Protein AF-A0A0J5FQR1-F1 (afdb_monomer_lite)

Radius of gyration: 20.05 Å; chains: 1; bounding box: 53×54×32 Å

Sequence (130 aa):
MKSIYLFVLFCFFACSVSAEGNGDKITGSQLKPNISVPTGKNDAINCNESITGYIISVSTGYEGNKNRLAFTIKNKSGQSWFWAAHLNNTDAGKSLLSTAIFAASSGQKIYAECDNNHYITSLWVGPDAW

pLDDT: mean 75.87, std 19.01, range [41.78, 95.5]

Secondary structure (DSSP, 8-state):
--HHHHHHHHHHHTS--------S---S------------TT-EEP--S-EEEEEEEEEEEEETTEEEEEEEEEETTEEEEEEBSS-TTSHHHHHHHHHHHHHHHHT--EEEEE-TTS-EEEEEESTT--

Foldseek 3Di:
DPVVVVVVVVVVVVPPPPPPDPPDDPPPPPPDPPDPDPDDVPQADFQPFKDKFAFQDWDWDDDPNFIWIKTWGQDPVGIGIFTAPDHCPDPQNVVQSVVSVVRNVVVFMWIFGADPRRHTRDIDTHNPHD

Organism: NCBI:txid880157

Structure (mmCIF, N/CA/C/O backbone):
data_AF-A0A0J5FQR1-F1
#
_entry.id   AF-A0A0J5FQR1-F1
#
loop_
_atom_site.group_PDB
_atom_site.id
_atom_site.type_symbol
_atom_site.label_atom_id
_atom_site.label_alt_id
_atom_site.label_comp_id
_atom_site.label_asym_id
_atom_site.label_entity_id
_atom_site.label_seq_id
_atom_site.pdbx_PDB_ins_code
_atom_site.Cartn_x
_atom_site.Cartn_y
_atom_site.Cartn_z
_atom_site.occupancy
_atom_site.B_iso_or_equiv
_atom_site.auth_seq_id
_atom_site.auth_comp_id
_atom_site.auth_asym_id
_atom_site.auth_atom_id
_atom_site.pdbx_PDB_model_num
ATOM 1 N N . MET A 1 1 ? -39.290 -34.889 -15.159 1.00 54.12 1 MET A N 1
ATOM 2 C CA . MET A 1 1 ? -39.612 -33.456 -15.369 1.00 54.12 1 MET A CA 1
ATOM 3 C C . MET A 1 1 ? -39.790 -32.6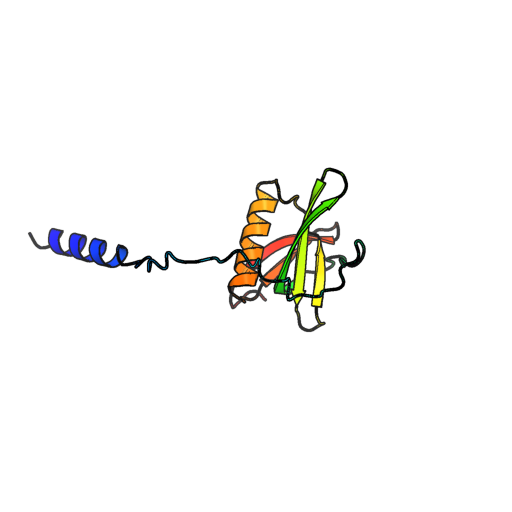83 -14.047 1.00 54.12 1 MET A C 1
ATOM 5 O O . MET A 1 1 ? -40.719 -31.905 -13.913 1.00 54.12 1 MET A O 1
ATOM 9 N N . LYS A 1 2 ? -38.912 -32.874 -13.047 1.00 52.03 2 LYS A N 1
ATOM 10 C CA . LYS A 1 2 ? -38.890 -32.066 -11.801 1.00 52.03 2 LYS A CA 1
ATOM 11 C C . LYS A 1 2 ? -37.554 -31.342 -11.578 1.00 52.03 2 LYS A C 1
ATOM 13 O O . LYS A 1 2 ? -37.511 -30.346 -10.875 1.00 52.03 2 LYS A O 1
ATOM 18 N N . SER A 1 3 ? -36.484 -31.801 -12.231 1.00 55.06 3 SER A N 1
ATOM 19 C CA . SER A 1 3 ? -35.131 -31.250 -12.076 1.00 55.06 3 SER A CA 1
ATOM 20 C C . SER A 1 3 ? -34.885 -29.975 -12.902 1.00 55.06 3 SER A C 1
ATOM 22 O O . SER A 1 3 ? -34.119 -29.120 -12.476 1.00 55.06 3 SER A O 1
ATOM 24 N N . ILE A 1 4 ? -35.605 -29.781 -14.016 1.00 58.34 4 ILE A N 1
ATOM 25 C CA . ILE A 1 4 ? -35.462 -28.583 -14.868 1.00 58.34 4 ILE A CA 1
ATOM 26 C C . ILE A 1 4 ? -35.973 -27.323 -14.148 1.00 58.34 4 ILE A C 1
ATOM 28 O O . ILE A 1 4 ? -35.349 -26.271 -14.230 1.00 58.34 4 ILE A O 1
ATOM 32 N N . TYR A 1 5 ? -37.051 -27.436 -13.367 1.00 56.84 5 TYR A N 1
ATOM 33 C CA . TYR A 1 5 ? -37.607 -26.303 -12.620 1.00 56.84 5 TYR A CA 1
ATOM 34 C C . TYR A 1 5 ? -36.689 -25.811 -11.493 1.00 56.84 5 TYR A C 1
ATOM 36 O O . TYR A 1 5 ? -36.693 -24.623 -11.186 1.00 56.84 5 TYR A O 1
ATOM 44 N N . LEU A 1 6 ? -35.866 -26.696 -10.917 1.00 55.53 6 LEU A N 1
ATOM 45 C CA . LEU A 1 6 ? -34.928 -26.331 -9.852 1.00 55.53 6 LEU A CA 1
ATOM 46 C C . LEU A 1 6 ? -33.748 -25.502 -10.389 1.00 55.53 6 LEU A C 1
ATOM 48 O O . LEU A 1 6 ? -33.272 -24.596 -9.712 1.00 55.53 6 LEU A O 1
ATOM 52 N N . PHE A 1 7 ? -33.316 -25.773 -11.624 1.00 55.66 7 PHE A N 1
ATOM 53 C CA . PHE A 1 7 ? -32.229 -25.034 -12.273 1.00 55.66 7 PHE A CA 1
ATOM 54 C C . PHE A 1 7 ? -32.673 -23.639 -12.736 1.00 55.66 7 PHE A C 1
ATOM 56 O O . PHE A 1 7 ? -31.934 -22.669 -12.584 1.00 55.66 7 PHE A O 1
ATOM 63 N N . VAL A 1 8 ? -33.911 -23.512 -13.227 1.00 59.06 8 VAL A N 1
ATOM 64 C CA . VAL A 1 8 ? -34.476 -22.214 -13.637 1.00 59.06 8 VAL A CA 1
ATOM 65 C C . VAL A 1 8 ? -34.675 -21.289 -12.431 1.00 59.06 8 VAL A C 1
ATOM 67 O O . VAL A 1 8 ? -34.393 -20.097 -12.529 1.00 59.06 8 VAL A O 1
ATOM 70 N N . LEU A 1 9 ? -35.074 -21.823 -11.270 1.00 52.88 9 LEU A N 1
ATOM 7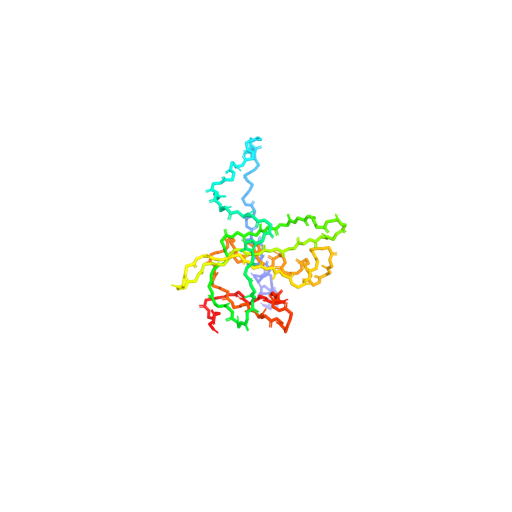1 C CA . LEU A 1 9 ? -35.255 -21.026 -10.050 1.00 52.88 9 LEU A CA 1
ATOM 72 C C . LEU A 1 9 ? -33.929 -20.448 -9.513 1.00 52.88 9 LEU A C 1
ATOM 74 O O . LEU A 1 9 ? -33.917 -19.345 -8.973 1.00 52.88 9 LEU A O 1
ATOM 78 N N . PHE A 1 10 ? -32.809 -21.157 -9.702 1.00 55.53 10 PHE A N 1
ATOM 79 C CA . PHE A 1 10 ? -31.486 -20.689 -9.274 1.00 55.53 10 PHE A CA 1
ATOM 80 C C . PHE A 1 10 ? -30.940 -19.569 -10.179 1.00 55.53 10 PHE A C 1
ATOM 82 O O . PHE A 1 10 ? -30.322 -18.627 -9.687 1.00 55.53 10 PHE A O 1
ATOM 89 N N . CYS A 1 11 ? -31.232 -19.601 -11.486 1.00 56.19 11 CYS A N 1
ATOM 90 C CA . CYS A 1 11 ? -30.841 -18.528 -12.409 1.00 56.19 11 CYS A CA 1
ATOM 91 C C . CYS A 1 11 ? -31.582 -17.205 -12.152 1.00 56.19 11 CYS A C 1
ATOM 93 O O . CYS A 1 11 ? -30.996 -16.143 -12.342 1.00 56.19 11 CYS A O 1
ATOM 95 N N . PHE A 1 12 ? -32.830 -17.240 -11.673 1.00 53.62 12 PHE A N 1
ATOM 96 C CA . PHE A 1 12 ? -33.570 -16.012 -11.349 1.00 53.62 12 PHE A CA 1
ATOM 97 C C . PHE A 1 12 ? -33.057 -15.302 -10.086 1.00 53.62 12 PHE A C 1
ATOM 99 O O . PHE A 1 12 ? -33.168 -14.082 -10.003 1.00 53.62 12 PHE A O 1
ATOM 106 N N . PHE A 1 13 ? -32.441 -16.021 -9.140 1.00 51.25 13 PHE A N 1
ATOM 107 C CA . PHE A 1 13 ? -31.888 -15.414 -7.921 1.00 51.25 13 PHE A CA 1
ATOM 108 C C . PHE A 1 13 ? -30.551 -14.686 -8.150 1.00 51.25 13 PHE A C 1
ATOM 110 O O . PHE A 1 13 ? -30.179 -13.822 -7.361 1.00 51.25 13 PHE A O 1
ATOM 117 N N . ALA A 1 14 ? -29.837 -14.999 -9.237 1.00 51.22 14 ALA A N 1
ATOM 118 C CA . ALA A 1 14 ? -28.559 -14.366 -9.572 1.00 51.22 14 ALA A CA 1
ATOM 119 C C . ALA A 1 14 ? -28.697 -13.095 -10.438 1.00 51.22 14 ALA A C 1
ATOM 121 O O . ALA A 1 14 ? -27.710 -12.394 -10.646 1.00 51.22 14 ALA A O 1
ATOM 122 N N . CYS A 1 15 ? -29.899 -12.770 -10.935 1.00 47.19 15 CYS A N 1
ATOM 123 C CA . CYS A 1 15 ? -30.121 -11.628 -11.834 1.00 47.19 15 CYS A CA 1
ATOM 124 C C . CYS A 1 15 ? -30.707 -10.376 -11.164 1.00 47.19 15 CYS A C 1
ATOM 126 O O . CYS A 1 15 ? -30.932 -9.380 -11.844 1.00 47.19 15 CYS A O 1
ATOM 128 N N . SER A 1 16 ? -30.916 -10.369 -9.848 1.00 47.91 16 SER A N 1
ATOM 129 C CA . SER A 1 16 ? -31.396 -9.189 -9.118 1.00 47.91 16 SER A CA 1
ATOM 130 C C . SER A 1 16 ? -30.262 -8.396 -8.462 1.00 47.91 16 SER A C 1
ATOM 132 O O . SER A 1 16 ? -30.351 -8.022 -7.296 1.00 47.91 16 SER A O 1
ATOM 134 N N . VAL A 1 17 ? -29.205 -8.084 -9.220 1.00 50.81 17 VAL A N 1
ATOM 135 C CA . VAL A 1 17 ? -28.456 -6.847 -8.959 1.00 50.81 17 VAL A CA 1
ATOM 136 C C . VAL A 1 17 ? -29.201 -5.756 -9.713 1.00 50.81 17 VAL A C 1
ATOM 138 O O . VAL A 1 17 ? -28.973 -5.524 -10.898 1.00 50.81 17 VAL A O 1
ATOM 141 N N . SER A 1 18 ? -30.168 -5.141 -9.035 1.00 45.31 18 SER A N 1
ATOM 142 C CA . SER A 1 18 ? -30.761 -3.892 -9.497 1.00 45.31 18 SER A CA 1
ATOM 143 C C . SER A 1 18 ? -29.643 -2.858 -9.556 1.00 45.31 18 SER A C 1
ATOM 145 O O . SER A 1 18 ? -29.225 -2.323 -8.531 1.00 45.31 18 SER A O 1
ATOM 147 N N . ALA A 1 19 ? -29.134 -2.598 -10.758 1.00 47.94 19 ALA A N 1
ATOM 148 C CA . ALA A 1 19 ? -28.506 -1.329 -11.056 1.00 47.94 19 ALA A CA 1
ATOM 149 C C . ALA A 1 19 ? -29.621 -0.283 -10.965 1.00 47.94 19 ALA A C 1
ATOM 151 O O . ALA A 1 19 ? -30.352 -0.059 -11.930 1.00 47.94 19 ALA A O 1
ATOM 152 N N . GLU A 1 20 ? -29.805 0.300 -9.777 1.00 45.09 20 GLU A N 1
ATOM 153 C CA . GLU A 1 20 ? -30.592 1.518 -9.649 1.00 45.09 20 GLU A CA 1
ATOM 154 C C . GLU A 1 20 ? -29.949 2.562 -10.556 1.00 45.09 20 GLU A C 1
ATOM 156 O O . GLU A 1 20 ? -28.867 3.095 -10.298 1.00 45.09 20 GLU A O 1
ATOM 161 N N . GLY A 1 21 ? -30.623 2.803 -11.677 1.00 47.62 21 GLY A N 1
ATOM 162 C CA . GLY A 1 21 ? -30.392 3.964 -12.497 1.00 47.62 21 GLY A CA 1
ATOM 163 C C . GLY A 1 21 ? -30.645 5.197 -11.648 1.00 47.62 21 GLY A C 1
ATOM 164 O O . GLY A 1 21 ? -31.787 5.586 -11.441 1.00 47.62 21 GLY A O 1
ATOM 165 N N . ASN A 1 22 ? -29.566 5.835 -11.209 1.00 42.28 22 ASN A N 1
ATOM 166 C CA . ASN A 1 22 ? -29.574 7.259 -10.928 1.00 42.28 22 ASN A CA 1
ATOM 167 C C . ASN A 1 22 ? -28.681 7.952 -11.957 1.00 42.28 22 ASN A C 1
ATOM 169 O O . ASN A 1 22 ? -27.596 8.455 -11.671 1.00 42.28 22 ASN A O 1
ATOM 173 N N . GLY A 1 23 ? -29.137 7.907 -13.208 1.00 47.59 23 GLY A N 1
ATOM 174 C CA . GLY A 1 23 ? -28.694 8.847 -14.217 1.00 47.59 23 GLY A CA 1
ATOM 175 C C . GLY A 1 23 ? -29.347 10.190 -13.935 1.00 47.59 23 GLY A C 1
ATOM 176 O O . GLY A 1 23 ? -30.384 10.470 -14.516 1.00 47.59 23 GLY A O 1
ATOM 177 N N . ASP A 1 24 ? -28.760 10.995 -13.050 1.00 41.78 24 ASP A N 1
ATOM 178 C CA . ASP A 1 24 ? -28.663 12.428 -13.303 1.00 41.78 24 ASP A CA 1
ATOM 179 C C . ASP A 1 24 ? -27.696 13.138 -12.345 1.00 41.78 24 ASP A C 1
ATOM 181 O O . ASP A 1 24 ? -27.807 13.075 -11.122 1.00 41.78 24 ASP A O 1
ATOM 185 N N . LYS A 1 25 ? -26.800 13.910 -12.968 1.00 46.72 25 LYS A N 1
ATOM 186 C CA . LYS A 1 25 ? -26.065 15.053 -12.409 1.00 46.72 25 LYS A CA 1
ATOM 187 C C . LYS A 1 25 ? -24.952 14.751 -11.402 1.00 46.72 25 LYS A C 1
ATOM 189 O O . LYS A 1 25 ? -24.972 15.218 -10.265 1.00 46.72 25 LYS A O 1
ATOM 194 N N . ILE A 1 26 ? -23.833 14.231 -11.914 1.00 45.22 26 ILE A N 1
ATOM 195 C CA . ILE A 1 26 ? -22.535 14.769 -11.473 1.00 45.22 26 ILE A CA 1
ATOM 196 C C . ILE A 1 26 ? -22.441 16.187 -12.051 1.00 45.22 26 ILE A C 1
ATOM 198 O O . ILE A 1 26 ? -21.859 16.422 -13.107 1.00 45.22 26 ILE A O 1
ATOM 202 N N . THR A 1 27 ? -23.102 17.149 -11.399 1.00 44.91 27 THR A N 1
ATOM 203 C CA . THR A 1 27 ? -22.804 18.565 -11.621 1.00 44.91 27 THR A CA 1
ATOM 204 C C . THR A 1 27 ? -21.314 18.739 -11.375 1.00 44.91 27 THR A C 1
ATOM 206 O O . THR A 1 27 ? -20.834 18.296 -10.333 1.00 44.91 27 THR A O 1
ATOM 209 N N . GLY A 1 28 ? -20.598 19.346 -12.321 1.00 47.59 28 GLY A N 1
ATOM 210 C CA . GLY A 1 28 ? -19.138 19.499 -12.357 1.00 47.59 28 GLY A CA 1
ATOM 211 C C . GLY A 1 28 ? -18.486 20.293 -11.215 1.00 47.59 28 GLY A C 1
ATOM 212 O O . GLY A 1 28 ? -17.493 20.974 -11.436 1.00 47.59 28 GLY A O 1
ATOM 213 N N . SER A 1 29 ? -18.996 20.208 -9.991 1.00 51.62 29 SER A N 1
ATOM 214 C CA . SER A 1 29 ? -18.211 20.446 -8.794 1.00 51.62 29 SER A CA 1
ATOM 215 C C . SER A 1 29 ? -17.471 19.153 -8.481 1.00 51.62 29 SER A C 1
ATOM 217 O O . SER A 1 29 ? -17.968 18.307 -7.739 1.00 51.62 29 SER A O 1
ATOM 219 N N . GLN A 1 30 ? -16.263 19.003 -9.026 1.00 45.12 30 GLN A N 1
ATOM 220 C CA . GLN A 1 30 ? -15.266 18.138 -8.403 1.00 45.12 30 GLN A CA 1
ATOM 221 C C . GLN A 1 30 ? -15.307 18.436 -6.895 1.00 45.12 30 GLN A C 1
ATOM 223 O O . GLN A 1 30 ? -15.218 19.606 -6.508 1.00 45.12 30 GLN A O 1
ATOM 228 N N . LEU A 1 31 ? -15.565 17.425 -6.055 1.00 47.72 31 LEU A N 1
ATOM 229 C CA . LEU A 1 31 ? -15.546 17.604 -4.602 1.00 47.72 31 LEU A CA 1
ATOM 230 C C . LEU A 1 31 ? -14.235 18.313 -4.268 1.00 47.72 31 LEU A C 1
ATOM 232 O O . LEU A 1 31 ? -13.161 17.804 -4.599 1.00 47.72 31 LEU A O 1
ATOM 236 N N . LYS A 1 32 ? -14.316 19.513 -3.677 1.00 45.12 32 LYS A N 1
ATOM 237 C CA . LYS A 1 32 ? -13.117 20.181 -3.172 1.00 45.12 32 LYS A CA 1
ATOM 238 C C . LYS A 1 32 ? -12.416 19.173 -2.260 1.00 45.12 32 LYS A C 1
ATOM 240 O O . LYS A 1 32 ? -13.109 18.580 -1.429 1.00 45.12 32 LYS A O 1
ATOM 245 N N . PRO A 1 33 ? -11.099 18.948 -2.405 1.00 44.16 33 PRO A N 1
ATOM 246 C CA . PRO A 1 33 ? -10.375 18.055 -1.515 1.00 44.16 33 PRO A CA 1
ATOM 247 C C . PRO A 1 33 ? -10.632 18.500 -0.071 1.00 44.16 33 PRO A C 1
ATOM 249 O O . PRO A 1 33 ? -10.144 19.541 0.354 1.00 44.16 33 PRO A O 1
ATOM 252 N N . ASN A 1 34 ? -11.448 17.750 0.674 1.00 44.38 34 ASN A N 1
ATOM 253 C CA . ASN A 1 34 ? -11.739 18.049 2.082 1.00 44.38 34 ASN A CA 1
ATOM 254 C C . ASN A 1 34 ? -10.622 17.531 3.006 1.00 44.38 34 ASN A C 1
ATOM 256 O O . ASN A 1 34 ? -10.709 17.580 4.228 1.00 44.38 34 ASN A O 1
ATOM 260 N N . ILE A 1 35 ? -9.569 16.985 2.404 1.00 48.19 35 ILE A N 1
ATOM 261 C CA . ILE A 1 35 ? -8.426 16.400 3.076 1.00 48.19 35 ILE A CA 1
ATOM 262 C C . ILE A 1 35 ? -7.261 17.365 2.862 1.00 48.19 35 ILE A C 1
ATOM 264 O O . ILE A 1 35 ? -6.528 17.285 1.880 1.00 48.19 35 ILE A O 1
ATOM 268 N N . SER A 1 36 ? -7.117 18.315 3.788 1.00 44.88 36 SER A N 1
ATOM 269 C CA . SER A 1 36 ? -5.910 19.131 3.920 1.00 44.88 36 SER A CA 1
ATOM 270 C C . SER A 1 36 ? -4.883 18.339 4.722 1.00 44.88 36 SER A C 1
ATOM 272 O O . SER A 1 36 ? -4.688 18.586 5.912 1.00 44.88 36 SER A O 1
ATOM 274 N N . VAL A 1 37 ? -4.252 17.350 4.089 1.00 52.25 37 VAL A N 1
ATOM 275 C CA . VAL A 1 37 ? -3.056 16.726 4.663 1.00 52.25 37 VAL A CA 1
ATOM 276 C C . VAL A 1 37 ? -1.872 17.519 4.126 1.00 52.25 37 VAL A C 1
ATOM 278 O O . VAL A 1 37 ? -1.651 17.485 2.911 1.00 52.25 37 VAL A O 1
ATOM 281 N N . PRO A 1 38 ? -1.139 18.266 4.973 1.00 50.56 38 PRO A N 1
ATOM 282 C CA . PRO A 1 38 ? 0.130 18.836 4.553 1.00 50.56 38 PRO A CA 1
ATOM 283 C C . PRO A 1 38 ? 0.998 17.666 4.081 1.00 50.56 38 PRO A C 1
ATOM 285 O O . PRO A 1 38 ? 1.302 16.760 4.847 1.00 50.56 38 PRO A O 1
ATOM 288 N N . THR A 1 39 ? 1.249 17.623 2.776 1.00 51.75 39 THR A N 1
ATOM 289 C CA . THR A 1 39 ? 2.056 16.596 2.115 1.00 51.75 39 THR A CA 1
ATOM 290 C C . THR A 1 39 ? 3.143 17.317 1.335 1.00 51.75 39 THR A C 1
ATOM 292 O O . THR A 1 39 ? 3.053 17.559 0.133 1.00 51.75 39 THR A O 1
ATOM 295 N N . GLY A 1 40 ? 4.176 17.742 2.049 1.00 50.12 40 GLY A N 1
ATOM 296 C CA . GLY A 1 40 ? 5.475 18.018 1.469 1.00 50.12 40 GLY A CA 1
ATOM 297 C C . GLY A 1 40 ? 6.041 16.756 0.817 1.00 50.12 40 GLY A C 1
ATOM 298 O O . GLY A 1 40 ? 5.792 15.631 1.243 1.00 50.12 40 GLY A O 1
ATOM 299 N N . LYS A 1 41 ? 6.837 16.937 -0.240 1.00 46.09 41 LYS A N 1
ATOM 300 C CA . LYS A 1 41 ? 7.472 15.855 -1.017 1.00 46.09 41 LYS A CA 1
ATOM 301 C C . LYS A 1 41 ? 8.298 14.871 -0.159 1.00 46.09 41 LYS A C 1
ATOM 303 O O . LYS A 1 41 ? 8.504 13.738 -0.582 1.00 46.09 41 LYS A O 1
ATOM 308 N N . ASN A 1 42 ? 8.732 15.296 1.031 1.00 55.41 42 ASN A N 1
ATOM 309 C CA . ASN A 1 42 ? 9.551 14.529 1.975 1.00 55.41 42 ASN A CA 1
ATOM 310 C C . ASN A 1 42 ? 8.755 13.980 3.176 1.00 55.41 42 ASN A C 1
ATOM 312 O O . ASN A 1 42 ? 9.357 13.461 4.110 1.00 55.41 42 ASN A O 1
ATOM 316 N N . ASP A 1 43 ? 7.427 14.098 3.174 1.00 61.62 43 ASP A N 1
ATOM 317 C CA . ASP A 1 43 ? 6.603 13.788 4.351 1.00 61.62 43 ASP A CA 1
ATOM 318 C C . ASP A 1 43 ? 6.235 12.299 4.442 1.00 61.62 43 ASP A C 1
ATOM 320 O O . ASP A 1 43 ? 5.613 11.858 5.410 1.00 61.62 43 ASP A O 1
ATOM 324 N N . ALA A 1 44 ? 6.580 11.516 3.415 1.00 68.44 44 ALA A N 1
ATOM 325 C CA . ALA A 1 44 ? 6.361 10.082 3.424 1.00 68.44 44 ALA A CA 1
ATOM 326 C C . ALA A 1 44 ? 7.412 9.427 4.319 1.00 68.44 44 ALA A C 1
ATOM 328 O O . ALA A 1 44 ? 8.615 9.593 4.118 1.00 68.44 44 ALA A O 1
ATOM 329 N N . ILE A 1 45 ? 6.938 8.676 5.302 1.00 76.00 45 ILE A N 1
ATOM 330 C CA . ILE A 1 45 ? 7.757 7.975 6.279 1.00 76.00 45 ILE A CA 1
ATOM 331 C C . ILE A 1 45 ? 8.150 6.610 5.709 1.00 76.00 45 ILE A C 1
ATOM 333 O O . ILE A 1 45 ? 7.393 5.977 4.968 1.00 76.00 45 ILE A O 1
ATOM 337 N N . ASN A 1 46 ? 9.339 6.148 6.089 1.00 80.38 46 ASN A N 1
ATOM 338 C CA . ASN A 1 46 ? 9.821 4.805 5.797 1.00 80.38 46 ASN A CA 1
ATOM 339 C C . ASN A 1 46 ? 8.903 3.739 6.421 1.00 80.38 46 ASN A C 1
ATOM 341 O O . ASN A 1 46 ? 8.634 3.747 7.624 1.00 80.38 46 ASN A O 1
ATOM 345 N N . CYS A 1 47 ? 8.456 2.796 5.596 1.00 85.56 47 CYS A N 1
ATOM 346 C CA . CYS A 1 47 ? 7.731 1.601 6.009 1.00 85.56 47 CYS A CA 1
ATOM 347 C C . CYS A 1 47 ? 8.741 0.604 6.610 1.00 85.56 47 CYS A C 1
ATOM 349 O O . CYS A 1 47 ? 9.350 -0.178 5.891 1.00 85.56 47 CYS A O 1
ATOM 351 N N . ASN A 1 48 ? 9.017 0.685 7.913 1.00 85.00 48 ASN A N 1
ATOM 352 C CA . ASN A 1 48 ? 10.042 -0.164 8.546 1.00 85.00 48 ASN A CA 1
ATOM 353 C C . ASN A 1 48 ? 9.512 -1.537 8.982 1.00 85.00 48 ASN A C 1
ATOM 355 O O . ASN A 1 48 ? 10.265 -2.504 9.020 1.00 85.00 48 ASN A O 1
ATOM 359 N N . GLU A 1 49 ? 8.228 -1.612 9.317 1.00 88.69 49 GLU A N 1
ATOM 360 C CA . GLU A 1 49 ? 7.543 -2.806 9.807 1.00 88.69 49 GLU A CA 1
ATOM 361 C C . GLU A 1 49 ? 6.128 -2.826 9.240 1.00 88.69 49 GLU A C 1
ATOM 363 O O . GLU A 1 49 ? 5.581 -1.766 8.923 1.00 88.69 49 GLU A O 1
ATOM 368 N N . SER A 1 50 ? 5.524 -4.013 9.150 1.00 91.69 50 SER A N 1
ATOM 369 C CA . SER A 1 50 ? 4.152 -4.161 8.669 1.00 91.69 50 SER A CA 1
ATOM 370 C C . SER A 1 50 ? 3.180 -3.251 9.421 1.00 91.69 50 SER A C 1
ATOM 372 O O . SER A 1 50 ? 3.238 -3.135 10.647 1.00 91.69 50 SER A O 1
ATOM 374 N N . ILE A 1 51 ? 2.257 -2.630 8.689 1.00 93.00 51 ILE A N 1
ATOM 375 C CA . ILE A 1 51 ? 1.380 -1.587 9.220 1.00 93.00 51 ILE A CA 1
ATOM 376 C C . ILE A 1 51 ? -0.067 -2.063 9.188 1.00 93.00 51 ILE A C 1
ATOM 378 O O . ILE A 1 51 ? -0.623 -2.312 8.123 1.00 93.00 51 ILE A O 1
ATOM 382 N N . THR A 1 52 ? -0.714 -2.081 10.349 1.00 94.56 52 THR A N 1
ATOM 383 C CA . THR A 1 52 ? -2.170 -2.237 10.453 1.00 94.56 52 THR A CA 1
ATOM 384 C C . THR A 1 52 ? -2.854 -0.883 10.579 1.00 94.56 52 THR A C 1
ATOM 386 O O . THR A 1 52 ? -2.384 -0.027 11.339 1.00 94.56 52 THR A O 1
ATOM 389 N N . GLY A 1 53 ? -3.997 -0.685 9.929 1.00 93.81 53 GLY A N 1
ATOM 390 C CA . GLY A 1 53 ? -4.753 0.559 10.075 1.00 93.81 53 GLY A CA 1
ATOM 391 C C . GLY A 1 53 ? -5.853 0.725 9.042 1.00 93.81 53 GLY A C 1
ATOM 392 O O . GLY A 1 53 ? -6.459 -0.248 8.613 1.00 93.81 53 GLY A O 1
ATOM 393 N N . TYR A 1 54 ? -6.102 1.970 8.647 1.00 94.69 54 TYR A N 1
ATOM 394 C CA . TYR A 1 54 ? -7.075 2.330 7.618 1.00 94.69 54 TYR A CA 1
ATOM 395 C C . TYR A 1 54 ? -6.421 3.240 6.592 1.00 94.69 54 TYR A C 1
ATOM 397 O O . TYR A 1 54 ? -5.761 4.216 6.962 1.00 94.69 54 TYR A O 1
ATOM 405 N N . ILE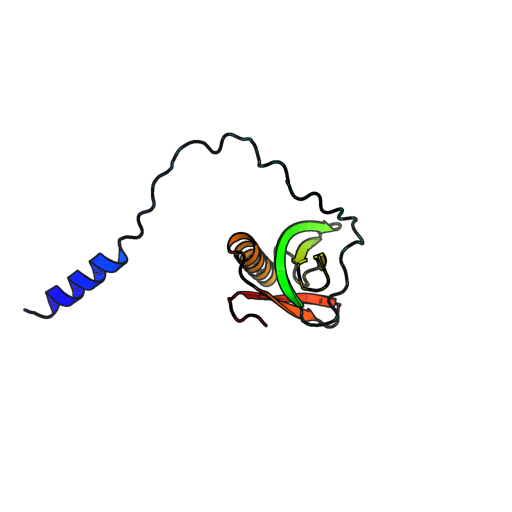 A 1 55 ? -6.638 2.959 5.310 1.00 93.75 55 ILE A N 1
ATOM 406 C CA . ILE A 1 55 ? -6.275 3.901 4.254 1.00 93.75 55 ILE A CA 1
ATOM 407 C C . ILE A 1 55 ? -7.317 5.011 4.258 1.00 93.75 55 ILE A C 1
ATOM 409 O O . ILE A 1 55 ? -8.508 4.757 4.136 1.00 93.75 55 ILE A O 1
ATOM 413 N N . ILE A 1 56 ? -6.858 6.247 4.407 1.00 92.50 56 ILE A N 1
ATOM 414 C CA . ILE A 1 56 ? -7.731 7.429 4.431 1.00 92.50 56 ILE A CA 1
ATOM 415 C C . ILE A 1 56 ? -7.465 8.376 3.262 1.00 92.50 56 ILE A C 1
ATOM 417 O O . ILE A 1 56 ? -8.265 9.267 2.998 1.00 92.50 56 ILE A O 1
ATOM 421 N N . SER A 1 57 ? -6.349 8.188 2.556 1.00 89.56 57 SER A N 1
ATOM 422 C CA . SER A 1 57 ? -6.055 8.885 1.308 1.00 89.56 57 SER A CA 1
ATOM 423 C C . SER A 1 57 ? -5.140 8.041 0.430 1.00 89.56 57 SER A C 1
ATOM 425 O O . SER A 1 57 ? -4.266 7.323 0.925 1.00 89.56 57 SER A O 1
ATOM 427 N N . VAL A 1 58 ? -5.339 8.160 -0.879 1.00 91.81 58 VAL A N 1
ATOM 428 C CA . VAL A 1 58 ? -4.527 7.532 -1.917 1.00 91.81 58 VAL A CA 1
ATOM 429 C C . VAL A 1 58 ? -4.052 8.631 -2.853 1.00 91.81 58 VAL A C 1
ATOM 431 O O . VAL A 1 58 ? -4.862 9.387 -3.387 1.00 91.81 58 VAL A O 1
ATOM 434 N N . SER A 1 59 ? -2.741 8.707 -3.063 1.00 88.12 59 SER A N 1
ATOM 435 C CA . SER A 1 59 ? -2.115 9.740 -3.880 1.00 88.12 59 SER A CA 1
ATOM 436 C C . SER A 1 59 ? -1.325 9.109 -5.015 1.00 88.12 59 SER A C 1
ATOM 438 O O . SER A 1 59 ? -0.452 8.267 -4.799 1.00 88.12 59 SER A O 1
ATOM 440 N N . THR A 1 60 ? -1.593 9.561 -6.234 1.00 87.62 60 THR A N 1
ATOM 441 C CA . THR A 1 60 ? -0.799 9.243 -7.423 1.00 87.62 60 THR A CA 1
ATOM 442 C C . THR A 1 60 ? -0.108 10.501 -7.914 1.00 87.62 60 THR A C 1
ATOM 444 O O . THR A 1 60 ? -0.722 11.566 -7.937 1.00 87.62 60 THR A O 1
ATOM 447 N N . GLY A 1 61 ? 1.141 10.395 -8.351 1.00 80.88 61 GLY A N 1
ATOM 448 C CA . GLY A 1 61 ? 1.870 11.552 -8.858 1.00 80.88 61 GLY A CA 1
ATOM 449 C C . GLY A 1 61 ? 3.037 11.174 -9.751 1.00 80.88 61 GLY A C 1
ATOM 450 O O . GLY A 1 61 ? 3.294 9.997 -9.998 1.00 80.88 61 GLY A O 1
ATOM 451 N N . TYR A 1 62 ? 3.755 12.193 -10.212 1.00 77.25 62 TYR A N 1
ATOM 452 C CA . TYR A 1 62 ? 4.953 12.041 -11.025 1.00 77.25 62 TYR A CA 1
ATOM 453 C C . TYR A 1 62 ? 6.166 12.529 -10.243 1.00 77.25 62 TYR A C 1
ATOM 455 O O . TYR A 1 62 ? 6.181 13.646 -9.729 1.00 77.25 62 TYR A O 1
ATOM 463 N N . GLU A 1 63 ? 7.202 11.702 -10.175 1.00 71.00 63 GLU A N 1
ATOM 464 C CA . GLU A 1 63 ? 8.518 12.114 -9.701 1.00 71.00 63 GLU A CA 1
ATOM 465 C C . GLU A 1 63 ? 9.504 12.025 -10.868 1.00 71.00 63 GLU A C 1
ATOM 467 O O . GLU A 1 63 ? 9.941 10.939 -11.262 1.00 71.00 63 GLU A O 1
ATOM 472 N N . GLY A 1 64 ? 9.794 13.178 -11.479 1.00 78.81 64 GLY A N 1
ATOM 473 C CA . GLY A 1 64 ? 10.453 13.228 -12.784 1.00 78.81 64 GLY A CA 1
ATOM 474 C C . GLY A 1 64 ? 9.563 12.566 -13.837 1.00 78.81 64 GLY A C 1
ATOM 475 O O . GLY A 1 64 ? 8.491 13.077 -14.141 1.00 78.81 64 GLY A O 1
ATOM 476 N N . ASN A 1 65 ? 9.979 11.391 -14.318 1.00 76.81 65 ASN A N 1
ATOM 477 C CA . ASN A 1 65 ? 9.250 10.591 -15.315 1.00 76.81 65 ASN A CA 1
ATOM 478 C C . ASN A 1 65 ? 8.663 9.289 -14.739 1.00 76.81 65 ASN A C 1
ATOM 480 O O . ASN A 1 65 ? 8.227 8.418 -15.490 1.00 76.81 65 ASN A O 1
ATOM 484 N N . LYS A 1 66 ? 8.703 9.105 -13.414 1.00 80.25 66 LYS A N 1
ATOM 485 C CA . LYS A 1 66 ? 8.211 7.890 -12.755 1.00 80.25 66 LYS A CA 1
ATOM 486 C C . LYS A 1 66 ? 6.839 8.131 -12.140 1.00 80.25 66 LYS A C 1
ATOM 488 O O . LYS A 1 66 ? 6.654 9.067 -11.367 1.00 80.25 66 LYS A O 1
ATOM 493 N N . ASN A 1 67 ? 5.909 7.236 -12.448 1.00 84.06 67 ASN A N 1
ATOM 494 C CA . ASN A 1 67 ? 4.575 7.201 -11.868 1.00 84.06 67 ASN A CA 1
ATOM 495 C C . ASN A 1 67 ? 4.618 6.678 -10.430 1.00 84.06 67 ASN A C 1
ATOM 497 O O . ASN A 1 67 ? 4.791 5.483 -10.215 1.00 84.06 67 ASN A O 1
ATOM 501 N N . ARG A 1 68 ? 4.453 7.542 -9.437 1.00 86.38 68 ARG A N 1
ATOM 502 C CA . ARG A 1 68 ? 4.488 7.162 -8.023 1.00 86.38 68 ARG A CA 1
ATOM 503 C C . ARG A 1 68 ? 3.091 6.922 -7.462 1.00 86.38 68 ARG A C 1
ATOM 505 O O . ARG A 1 68 ? 2.094 7.466 -7.944 1.00 86.38 68 ARG A O 1
ATOM 512 N N . LEU A 1 69 ? 3.062 6.105 -6.417 1.00 90.50 69 LEU A N 1
ATOM 513 C CA . LEU A 1 69 ? 1.888 5.775 -5.629 1.00 90.50 69 LEU A CA 1
ATOM 514 C C . LEU A 1 69 ? 2.249 5.905 -4.152 1.00 90.50 69 LEU A C 1
ATOM 516 O O . LEU A 1 69 ? 3.328 5.481 -3.738 1.00 90.50 69 LEU A O 1
ATOM 520 N N . ALA A 1 70 ? 1.360 6.509 -3.377 1.00 91.19 70 ALA A N 1
ATOM 521 C CA . ALA A 1 70 ? 1.537 6.681 -1.949 1.00 91.19 70 ALA A CA 1
ATOM 522 C C . ALA A 1 70 ? 0.196 6.618 -1.220 1.00 91.19 70 ALA A C 1
ATOM 524 O O . ALA A 1 70 ? -0.849 6.964 -1.779 1.00 91.19 70 ALA A O 1
ATOM 525 N N . PHE A 1 71 ? 0.239 6.213 0.043 1.00 91.88 71 PHE A N 1
ATOM 526 C CA . PHE A 1 71 ? -0.937 6.004 0.876 1.00 91.88 71 PHE A CA 1
ATOM 527 C C . PHE A 1 71 ? -0.807 6.770 2.173 1.00 91.88 71 PHE A C 1
ATOM 529 O O . PHE A 1 71 ? 0.256 6.810 2.786 1.00 91.88 71 PHE A O 1
ATOM 536 N N . THR A 1 72 ? -1.909 7.346 2.621 1.00 92.50 72 THR A N 1
ATOM 537 C CA . THR A 1 72 ? -2.007 7.855 3.979 1.00 92.50 72 THR A CA 1
ATOM 538 C C . THR A 1 72 ? -2.746 6.833 4.824 1.00 92.50 72 THR A C 1
ATOM 540 O O . THR A 1 72 ? -3.912 6.534 4.558 1.00 92.50 72 THR A O 1
ATOM 543 N N . ILE A 1 73 ? -2.061 6.305 5.838 1.00 92.81 73 ILE A N 1
ATOM 544 C CA . ILE A 1 73 ? -2.585 5.281 6.739 1.00 92.81 73 ILE A CA 1
ATOM 545 C C . ILE A 1 73 ? -2.804 5.905 8.114 1.00 92.81 73 ILE A C 1
ATOM 547 O O . ILE A 1 73 ? -1.908 6.543 8.672 1.00 92.81 73 ILE A O 1
ATOM 551 N N . LYS A 1 74 ? -4.006 5.710 8.661 1.00 91.25 74 LYS A N 1
ATOM 552 C CA . LYS A 1 74 ? -4.351 6.042 10.044 1.00 91.25 74 LYS A CA 1
ATOM 553 C C . LYS A 1 74 ? -4.311 4.780 10.902 1.00 91.25 74 LYS A C 1
ATOM 555 O O . LYS A 1 74 ? -5.019 3.816 10.616 1.00 91.25 74 LYS A O 1
ATOM 560 N N . ASN A 1 75 ? -3.523 4.803 11.968 1.00 90.56 75 ASN A N 1
ATOM 561 C CA . ASN A 1 75 ? -3.404 3.732 12.953 1.00 90.56 75 ASN A CA 1
ATOM 562 C C . ASN A 1 75 ? -3.430 4.300 14.387 1.00 90.56 75 ASN A C 1
ATOM 564 O O . ASN A 1 75 ? -3.749 5.471 14.603 1.00 90.56 75 ASN A O 1
ATOM 568 N N . LYS A 1 76 ? -3.105 3.465 15.382 1.00 88.56 76 LYS A N 1
ATOM 569 C CA . LYS A 1 76 ? -3.065 3.862 16.802 1.00 88.56 76 LYS A CA 1
ATOM 570 C C . LYS A 1 76 ? -2.070 4.992 17.107 1.00 88.56 76 LYS A C 1
ATOM 572 O O . LYS A 1 76 ? -2.282 5.734 18.057 1.00 88.56 76 LYS A O 1
ATOM 577 N N . SER A 1 77 ? -1.010 5.117 16.310 1.00 85.50 77 SER A N 1
ATO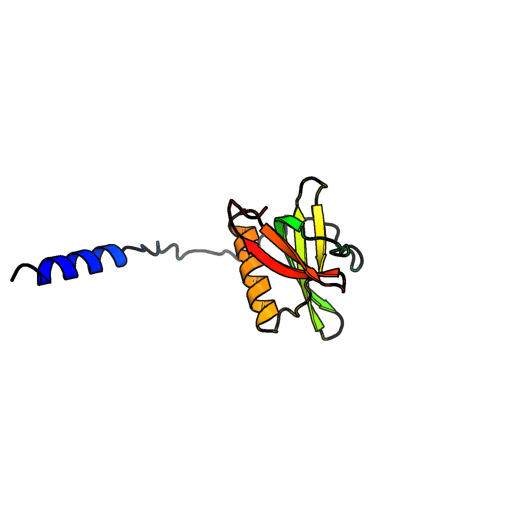M 578 C CA . SER A 1 77 ? 0.044 6.126 16.465 1.00 85.50 77 SER A CA 1
ATOM 579 C C . SER A 1 77 ? -0.299 7.448 15.774 1.00 85.50 77 SER A C 1
ATOM 581 O O . SER A 1 77 ? 0.448 8.414 15.900 1.00 85.50 77 SER A O 1
ATOM 583 N N . GLY A 1 78 ? -1.420 7.507 15.050 1.00 87.44 78 GLY A N 1
ATOM 584 C CA . GLY A 1 78 ? -1.869 8.687 14.325 1.00 87.44 78 GLY A CA 1
ATOM 585 C C . GLY A 1 78 ? -1.987 8.426 12.830 1.00 87.44 78 GLY A C 1
ATOM 586 O O . GLY A 1 78 ? -2.388 7.349 12.397 1.00 87.44 78 GLY A O 1
ATOM 587 N N . GLN A 1 79 ? -1.693 9.449 12.039 1.00 89.50 79 GLN A N 1
ATOM 588 C CA . GLN A 1 79 ? -1.812 9.431 10.589 1.00 89.50 79 GLN A CA 1
ATOM 589 C C . GLN A 1 79 ? -0.446 9.692 9.966 1.00 89.50 79 GLN A C 1
ATOM 591 O O . GLN A 1 79 ? 0.231 10.651 10.333 1.00 89.50 79 GLN A O 1
ATOM 596 N N . SER A 1 80 ? -0.054 8.861 9.007 1.00 88.44 80 SER A N 1
ATOM 597 C CA . SER A 1 80 ? 1.239 8.987 8.336 1.00 88.44 80 SER A CA 1
ATOM 598 C C . SER A 1 80 ? 1.135 8.644 6.859 1.00 88.44 80 SER A C 1
ATOM 600 O O . SER A 1 80 ? 0.233 7.919 6.434 1.00 88.44 80 SER A O 1
ATOM 602 N N . TRP A 1 81 ? 2.038 9.218 6.071 1.00 89.31 81 TRP A N 1
ATOM 603 C CA . TRP A 1 81 ? 2.113 9.025 4.630 1.00 89.31 81 TRP A CA 1
ATOM 604 C C . TRP A 1 81 ? 3.217 8.016 4.303 1.00 89.31 81 TRP A C 1
ATOM 606 O O . TRP A 1 81 ? 4.260 8.038 4.945 1.00 89.31 81 TRP A O 1
ATOM 616 N N . PHE A 1 82 ? 2.989 7.126 3.339 1.00 90.25 82 PHE A N 1
ATOM 617 C CA . PHE A 1 82 ? 3.889 6.024 2.996 1.00 90.25 82 PHE A CA 1
ATOM 618 C C . PHE A 1 82 ? 3.977 5.858 1.484 1.00 90.25 82 PHE A C 1
ATOM 620 O O . PHE A 1 82 ? 2.963 5.914 0.785 1.00 90.25 82 PHE A O 1
ATOM 627 N N . TRP A 1 83 ? 5.179 5.607 0.978 1.00 91.06 83 TRP A N 1
ATOM 628 C CA . TRP A 1 83 ? 5.394 5.301 -0.433 1.00 91.06 83 TRP A CA 1
ATOM 629 C C . TRP A 1 83 ? 5.099 3.830 -0.739 1.00 91.06 83 TRP A C 1
ATOM 631 O O . TRP A 1 83 ? 5.439 2.941 0.040 1.00 91.06 83 TRP A O 1
ATOM 641 N N . ALA A 1 84 ? 4.529 3.569 -1.914 1.00 91.56 84 ALA A N 1
ATOM 642 C CA . ALA A 1 84 ? 4.431 2.226 -2.468 1.00 91.56 84 ALA A CA 1
ATOM 643 C C . ALA A 1 84 ? 5.673 1.871 -3.301 1.00 91.56 84 ALA A C 1
ATOM 645 O O . ALA A 1 84 ? 6.269 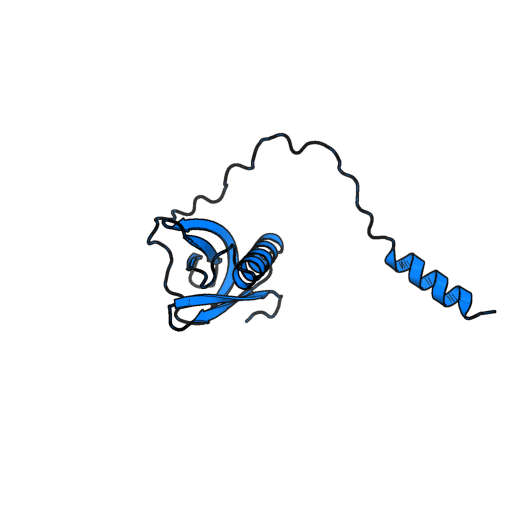2.730 -3.957 1.00 91.56 84 ALA A O 1
ATOM 646 N N . ALA A 1 85 ? 6.024 0.586 -3.317 1.00 86.44 85 ALA A N 1
ATOM 647 C CA . ALA A 1 85 ? 7.195 0.067 -4.021 1.00 86.44 85 ALA A CA 1
ATOM 648 C C . ALA A 1 85 ? 6.995 0.069 -5.544 1.00 86.44 85 ALA A C 1
ATOM 650 O O . ALA A 1 85 ? 7.928 0.288 -6.319 1.00 86.44 85 ALA A O 1
ATOM 651 N N . HIS A 1 86 ? 5.756 -0.167 -5.980 1.00 85.19 86 HIS A N 1
ATOM 652 C CA . HIS A 1 86 ? 5.405 -0.308 -7.386 1.00 85.19 86 HIS A CA 1
ATOM 653 C C . HIS A 1 86 ? 4.912 1.006 -7.989 1.00 85.19 86 HIS A C 1
ATOM 655 O O . HIS A 1 86 ? 4.121 1.740 -7.394 1.00 85.19 86 HIS A O 1
ATOM 661 N N . LEU A 1 87 ? 5.344 1.277 -9.222 1.00 82.69 87 LEU A N 1
ATOM 662 C CA . LEU A 1 87 ? 4.842 2.413 -9.987 1.00 82.69 87 LEU A CA 1
ATOM 663 C C . LEU A 1 87 ? 3.381 2.173 -10.378 1.00 82.69 87 LEU A C 1
ATOM 665 O O . LEU A 1 87 ? 3.036 1.064 -10.792 1.00 82.69 87 LEU A O 1
ATOM 669 N N . ASN A 1 88 ? 2.539 3.208 -10.322 1.00 79.69 88 ASN A N 1
ATOM 670 C CA . ASN A 1 88 ? 1.086 3.064 -10.521 1.00 79.69 88 ASN A CA 1
ATOM 671 C C . ASN A 1 88 ? 0.677 2.562 -11.926 1.00 79.69 88 ASN A C 1
ATOM 673 O O . ASN A 1 88 ? -0.470 2.178 -12.132 1.00 79.69 88 ASN A O 1
ATOM 677 N N . ASN A 1 89 ? 1.605 2.557 -12.888 1.00 84.88 89 ASN A N 1
ATOM 678 C CA . ASN A 1 89 ? 1.391 2.116 -14.264 1.00 84.88 89 ASN A CA 1
ATOM 679 C C . ASN A 1 89 ? 1.840 0.666 -14.527 1.00 84.88 89 ASN A C 1
ATOM 681 O O . ASN A 1 89 ? 1.591 0.151 -15.616 1.00 84.88 89 ASN A O 1
ATOM 685 N N . THR A 1 90 ? 2.474 0.010 -13.553 1.00 90.50 90 THR A N 1
ATOM 686 C CA . THR A 1 90 ? 2.793 -1.430 -13.592 1.00 90.50 90 THR A CA 1
ATOM 687 C C . THR A 1 90 ? 1.599 -2.256 -13.123 1.00 90.50 90 THR A C 1
ATOM 689 O O . THR A 1 90 ? 0.761 -1.740 -12.390 1.00 90.50 90 THR A O 1
ATOM 692 N N . ASP A 1 91 ? 1.512 -3.535 -13.488 1.00 93.25 91 ASP A N 1
ATOM 693 C CA . ASP A 1 91 ? 0.371 -4.375 -13.084 1.00 93.25 91 ASP A CA 1
ATOM 694 C C . ASP A 1 91 ? 0.276 -4.534 -11.561 1.00 93.25 91 ASP A C 1
ATOM 696 O O . ASP A 1 91 ? -0.799 -4.356 -10.988 1.00 93.25 91 ASP A O 1
ATOM 700 N N . ALA A 1 92 ? 1.413 -4.740 -10.889 1.00 90.31 92 ALA A N 1
ATOM 701 C CA . ALA A 1 92 ? 1.482 -4.761 -9.430 1.00 90.31 92 ALA A CA 1
ATOM 702 C C . ALA A 1 92 ? 1.029 -3.424 -8.817 1.00 90.31 92 ALA A C 1
ATOM 704 O O . ALA A 1 92 ? 0.223 -3.406 -7.890 1.00 90.31 92 ALA A O 1
ATOM 705 N N . GLY A 1 93 ? 1.478 -2.291 -9.368 1.00 91.19 93 GLY A N 1
ATOM 706 C CA . GLY A 1 93 ? 1.079 -0.970 -8.879 1.00 91.19 93 GLY A CA 1
ATOM 707 C C . GLY A 1 93 ? -0.390 -0.634 -9.137 1.00 91.19 93 GLY A C 1
ATOM 708 O O . GLY A 1 93 ? -1.024 -0.036 -8.273 1.00 91.19 93 GLY A O 1
ATOM 709 N N . LYS A 1 94 ? -0.961 -1.053 -10.273 1.00 92.06 94 LYS A N 1
ATOM 710 C CA . LYS A 1 94 ? -2.399 -0.922 -10.565 1.00 92.06 94 LYS A CA 1
ATOM 711 C C . LYS A 1 94 ? -3.236 -1.763 -9.609 1.00 92.06 94 LYS A C 1
ATOM 713 O O . LYS A 1 94 ? -4.236 -1.270 -9.093 1.00 92.06 94 LYS A O 1
ATOM 718 N N . SER A 1 95 ? -2.813 -3.002 -9.352 1.00 94.19 95 SER A N 1
ATOM 719 C CA . SER A 1 95 ? -3.462 -3.879 -8.377 1.00 94.19 95 SER A CA 1
ATOM 720 C C . SER A 1 95 ? -3.435 -3.246 -6.988 1.00 94.19 95 SER A C 1
ATOM 722 O O . SER A 1 95 ? -4.475 -3.109 -6.354 1.00 94.19 95 SER A O 1
ATOM 724 N N . LEU A 1 96 ? -2.266 -2.778 -6.545 1.00 94.56 96 LEU A N 1
ATOM 725 C CA . LEU A 1 96 ? -2.101 -2.138 -5.243 1.00 94.56 96 LEU A CA 1
ATOM 726 C C . LEU A 1 96 ? -2.932 -0.851 -5.122 1.00 94.56 96 LEU A C 1
ATOM 728 O O . LEU A 1 96 ? -3.582 -0.633 -4.103 1.00 94.56 96 LEU A O 1
ATOM 732 N N . LEU A 1 97 ? -2.965 -0.025 -6.173 1.00 94.44 97 LEU A N 1
ATOM 733 C CA . LEU A 1 97 ? -3.813 1.166 -6.257 1.00 94.44 97 LEU A CA 1
ATOM 734 C C . LEU A 1 97 ? -5.301 0.809 -6.145 1.00 94.44 97 LEU A C 1
ATOM 736 O O . LEU A 1 97 ? -6.023 1.443 -5.381 1.00 94.44 97 LEU A O 1
ATOM 740 N N . SER A 1 98 ? -5.761 -0.207 -6.878 1.00 94.88 98 SER A N 1
ATOM 741 C CA . SER A 1 98 ? -7.154 -0.658 -6.828 1.00 94.88 98 SER A CA 1
ATOM 742 C C . SER A 1 98 ? -7.534 -1.149 -5.430 1.00 94.88 98 SER A C 1
ATOM 744 O O . SER A 1 98 ? -8.552 -0.712 -4.892 1.00 94.88 98 SER A O 1
ATOM 746 N N . THR A 1 99 ? -6.684 -1.967 -4.804 1.00 95.06 99 THR A N 1
ATOM 747 C CA . THR A 1 99 ? -6.870 -2.433 -3.425 1.00 95.06 99 THR A CA 1
ATOM 748 C C . THR A 1 99 ? -6.898 -1.269 -2.435 1.00 95.06 99 THR A C 1
ATOM 750 O O . THR A 1 99 ? -7.745 -1.237 -1.544 1.00 95.06 99 THR A O 1
ATOM 753 N N . ALA A 1 100 ? -6.026 -0.274 -2.608 1.00 94.88 100 ALA A N 1
ATOM 754 C CA . ALA A 1 100 ? -5.989 0.906 -1.751 1.00 94.88 100 ALA A CA 1
ATOM 755 C C . ALA A 1 100 ? -7.254 1.771 -1.877 1.00 94.88 100 ALA A C 1
ATOM 757 O O . ALA A 1 100 ? -7.789 2.224 -0.866 1.00 94.88 100 ALA A O 1
ATOM 758 N N . ILE A 1 101 ? -7.762 1.972 -3.099 1.00 94.81 101 ILE A N 1
ATOM 759 C CA . ILE A 1 101 ? -9.030 2.679 -3.343 1.00 94.81 101 ILE A CA 1
ATOM 760 C C . ILE A 1 101 ? -10.196 1.911 -2.710 1.00 94.81 101 ILE A C 1
ATOM 762 O O . ILE A 1 101 ? -11.062 2.515 -2.073 1.00 94.81 101 ILE A O 1
ATOM 766 N N . PHE A 1 102 ? -10.216 0.582 -2.844 1.00 92.06 102 PHE A N 1
ATOM 767 C CA . PHE A 1 102 ? -11.222 -0.257 -2.196 1.00 92.06 102 PHE A CA 1
ATOM 768 C C . PHE A 1 102 ? -11.166 -0.131 -0.667 1.00 92.06 102 PHE A C 1
ATOM 770 O O . PHE A 1 102 ? -12.191 0.112 -0.035 1.00 92.06 102 PHE A O 1
ATOM 777 N N . ALA A 1 103 ? -9.982 -0.216 -0.059 1.00 92.94 103 ALA A N 1
ATOM 778 C CA . ALA A 1 103 ? -9.819 -0.034 1.382 1.00 92.94 103 ALA A CA 1
ATOM 779 C C . ALA A 1 103 ? -10.297 1.352 1.848 1.00 92.94 103 ALA A C 1
ATOM 781 O O . ALA A 1 103 ? -11.048 1.454 2.816 1.00 92.94 103 ALA A O 1
ATOM 782 N N . ALA A 1 104 ? -9.921 2.412 1.123 1.00 91.94 104 ALA A N 1
ATOM 783 C CA . ALA A 1 104 ? -10.303 3.783 1.455 1.00 91.94 104 ALA A CA 1
ATOM 784 C C . ALA A 1 104 ? -11.815 4.030 1.348 1.00 91.94 104 ALA A C 1
ATOM 786 O O . ALA A 1 104 ? -12.392 4.717 2.187 1.00 91.94 104 ALA A O 1
ATOM 787 N N . SER A 1 105 ? -12.461 3.470 0.322 1.00 90.12 105 SER A N 1
ATOM 788 C CA . SER A 1 105 ? -13.903 3.631 0.090 1.00 90.12 105 SER A CA 1
ATOM 789 C C . SER A 1 105 ? -14.762 2.745 0.992 1.00 90.12 105 SER A C 1
ATOM 791 O O . SER A 1 105 ? -15.836 3.165 1.413 1.00 90.12 105 SER A O 1
ATOM 793 N N . SER A 1 106 ? -14.293 1.538 1.315 1.00 88.25 106 SER A N 1
ATOM 794 C CA . SER A 1 106 ? -15.002 0.605 2.198 1.00 88.25 106 SER A CA 1
ATOM 795 C C . SER A 1 106 ? -14.831 0.928 3.684 1.00 88.25 106 SER A C 1
ATOM 797 O O . SER A 1 106 ? -15.628 0.470 4.500 1.00 88.25 106 SER A O 1
ATOM 799 N N . GLY A 1 107 ? -13.785 1.677 4.052 1.00 86.06 107 GLY A N 1
ATOM 800 C CA . GLY A 1 107 ? -13.428 1.925 5.449 1.00 86.06 107 GLY A CA 1
ATOM 801 C C . GLY A 1 107 ? -12.968 0.665 6.192 1.00 86.06 107 GLY A C 1
ATOM 802 O O . GLY A 1 107 ? -12.946 0.656 7.423 1.00 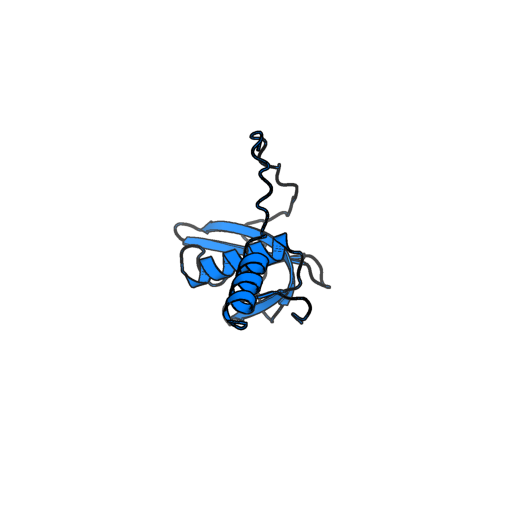86.06 107 GLY A O 1
ATOM 803 N N . GLN A 1 108 ? -12.628 -0.407 5.471 1.00 90.19 108 GLN A N 1
ATOM 804 C CA . GLN A 1 108 ? -12.119 -1.638 6.067 1.00 90.19 108 GLN A CA 1
ATOM 805 C C . GLN A 1 108 ? -10.681 -1.471 6.561 1.00 90.19 108 GLN A C 1
ATOM 807 O O . GLN A 1 108 ? -9.922 -0.622 6.085 1.00 90.19 108 GLN A O 1
ATOM 812 N N . LYS A 1 109 ? -10.308 -2.312 7.530 1.00 91.69 109 LYS A N 1
ATOM 813 C CA . LYS A 1 109 ? -8.931 -2.373 8.009 1.00 91.69 109 LYS A CA 1
ATOM 814 C C . LYS A 1 109 ? -8.024 -2.938 6.933 1.00 91.69 109 LYS A C 1
ATOM 816 O O . LYS A 1 109 ? -8.444 -3.731 6.087 1.00 91.69 109 LYS A O 1
ATOM 821 N N . ILE A 1 110 ? -6.768 -2.537 7.029 1.00 95.50 110 ILE A N 1
ATOM 822 C CA . ILE A 1 110 ? -5.689 -3.016 6.191 1.00 95.50 110 ILE A CA 1
ATOM 823 C C . ILE A 1 110 ? -4.554 -3.604 7.019 1.00 95.50 110 ILE A C 1
ATOM 825 O O . ILE A 1 110 ? -4.296 -3.149 8.134 1.00 95.50 110 ILE A O 1
ATOM 829 N N . TYR A 1 111 ? -3.843 -4.542 6.406 1.00 94.81 111 TYR A N 1
ATOM 830 C CA . TYR A 1 111 ? -2.490 -4.948 6.762 1.00 94.81 111 TYR A CA 1
ATOM 831 C C . TYR A 1 111 ? -1.598 -4.658 5.551 1.00 94.81 111 TYR A C 1
ATOM 833 O O . TYR A 1 111 ? -1.864 -5.145 4.449 1.00 94.81 111 TYR A O 1
ATOM 841 N N . ALA A 1 112 ? -0.594 -3.804 5.733 1.00 94.38 112 ALA A N 1
ATOM 842 C CA . ALA A 1 112 ? 0.356 -3.410 4.702 1.00 94.38 112 ALA A CA 1
ATOM 843 C C . ALA A 1 112 ? 1.721 -4.037 4.979 1.00 94.38 112 ALA A C 1
ATOM 845 O O . ALA A 1 112 ? 2.280 -3.843 6.060 1.00 94.38 112 ALA A O 1
ATOM 846 N N . GLU A 1 113 ? 2.274 -4.738 3.994 1.00 94.19 113 GLU A N 1
ATOM 847 C CA . GLU A 1 113 ? 3.640 -5.258 4.067 1.00 94.19 113 GLU A CA 1
ATOM 848 C C . GLU A 1 113 ? 4.633 -4.232 3.534 1.00 94.19 113 GLU A C 1
ATOM 850 O O . GLU A 1 113 ? 4.380 -3.572 2.521 1.00 94.19 113 GLU A O 1
ATOM 855 N N . CYS A 1 114 ? 5.777 -4.137 4.209 1.00 92.25 114 CYS A N 1
ATOM 856 C CA . CYS A 1 114 ? 6.899 -3.306 3.798 1.00 92.25 114 CYS A CA 1
ATOM 857 C C . CYS A 1 114 ? 8.038 -4.169 3.246 1.00 92.25 114 CYS A C 1
ATOM 859 O O . CYS A 1 114 ? 8.272 -5.272 3.742 1.00 92.25 114 CYS A O 1
ATOM 861 N N . ASP A 1 115 ? 8.791 -3.656 2.274 1.00 88.31 115 ASP A N 1
ATOM 862 C CA . ASP A 1 115 ? 10.051 -4.263 1.842 1.00 88.31 115 ASP A CA 1
ATOM 863 C C . ASP A 1 115 ? 11.279 -3.693 2.574 1.00 88.31 115 ASP A C 1
ATOM 865 O O . ASP A 1 115 ? 11.212 -2.722 3.328 1.00 88.31 115 ASP A O 1
ATOM 869 N N . ASN A 1 116 ? 12.446 -4.276 2.287 1.00 87.75 116 ASN A N 1
ATOM 870 C CA . ASN A 1 116 ? 13.738 -3.819 2.814 1.00 87.75 116 ASN A CA 1
ATOM 871 C C . ASN A 1 116 ? 14.153 -2.422 2.315 1.00 87.75 116 ASN A C 1
ATOM 873 O O . ASN A 1 116 ? 15.124 -1.864 2.818 1.00 87.75 116 ASN A O 1
ATOM 877 N N . ASN A 1 117 ? 13.456 -1.868 1.319 1.00 86.88 117 ASN A N 1
ATOM 878 C CA . ASN A 1 117 ? 13.670 -0.507 0.829 1.00 86.88 117 ASN A CA 1
ATOM 879 C C . ASN A 1 117 ? 12.701 0.493 1.481 1.00 86.88 117 ASN A C 1
ATOM 881 O O . ASN A 1 117 ? 12.667 1.659 1.086 1.00 86.88 117 ASN A O 1
ATOM 885 N N . HIS A 1 118 ? 11.941 0.042 2.480 1.00 89.12 118 HIS A N 1
ATOM 886 C CA . HIS A 1 118 ? 10.991 0.819 3.257 1.00 89.12 118 HIS A CA 1
ATOM 887 C C . HIS A 1 118 ? 9.760 1.309 2.488 1.00 89.12 118 HIS A C 1
ATOM 889 O O . HIS A 1 118 ? 9.195 2.361 2.809 1.00 89.12 118 HIS A O 1
ATOM 895 N N . TYR A 1 119 ? 9.311 0.533 1.502 1.00 91.50 119 TYR A N 1
ATOM 896 C CA . TYR A 1 119 ? 8.115 0.803 0.710 1.00 91.50 119 TYR A CA 1
ATOM 897 C C . TYR A 1 119 ? 7.015 -0.228 0.954 1.00 91.50 119 TYR A C 1
ATOM 899 O O . TYR A 1 119 ? 7.297 -1.399 1.185 1.00 91.50 119 TYR A O 1
ATOM 907 N N . ILE A 1 120 ? 5.754 0.187 0.810 1.00 94.38 120 ILE A N 1
ATOM 908 C CA . ILE A 1 120 ? 4.609 -0.731 0.836 1.00 94.38 120 ILE A CA 1
ATOM 909 C C . ILE A 1 120 ? 4.568 -1.542 -0.461 1.00 94.38 120 ILE A C 1
ATOM 911 O O . ILE A 1 120 ? 4.471 -0.972 -1.553 1.00 94.38 120 ILE A O 1
ATOM 915 N N . THR A 1 121 ? 4.594 -2.865 -0.352 1.00 93.75 121 THR A N 1
ATOM 916 C CA . THR A 1 121 ? 4.539 -3.785 -1.501 1.00 93.75 121 THR A CA 1
ATOM 917 C C . THR A 1 121 ? 3.164 -4.403 -1.695 1.00 93.75 121 THR A C 1
ATOM 919 O O . THR A 1 121 ? 2.741 -4.598 -2.834 1.00 93.75 121 THR A O 1
ATOM 922 N N . SER A 1 122 ? 2.453 -4.682 -0.603 1.00 93.06 122 SER A N 1
ATOM 923 C CA . SER A 1 122 ? 1.165 -5.371 -0.629 1.00 93.06 122 SER A CA 1
ATOM 924 C C . SER A 1 122 ? 0.179 -4.768 0.372 1.00 93.06 122 SER A C 1
ATOM 926 O O . SER A 1 122 ? 0.554 -4.086 1.329 1.00 93.06 122 SER A O 1
ATOM 928 N N . LEU A 1 123 ? -1.108 -5.000 0.112 1.00 94.06 123 LEU A N 1
ATOM 929 C CA . LEU A 1 123 ? -2.212 -4.613 0.979 1.00 94.06 123 LEU A CA 1
ATOM 930 C C . LEU A 1 123 ? -3.189 -5.778 1.082 1.00 94.06 123 LEU A C 1
ATOM 932 O O . LEU A 1 123 ? -3.679 -6.275 0.067 1.00 94.06 123 LEU A O 1
ATOM 936 N N . TRP A 1 124 ? -3.528 -6.138 2.310 1.00 93.88 124 TRP A N 1
ATOM 937 C CA . TRP A 1 124 ? -4.615 -7.051 2.634 1.00 93.88 124 TRP A CA 1
ATOM 938 C C . TRP A 1 124 ? -5.739 -6.244 3.260 1.00 93.88 124 TRP A C 1
ATOM 940 O O . TRP A 1 124 ? -5.477 -5.417 4.130 1.00 93.88 124 TRP A O 1
ATOM 950 N N . VAL A 1 125 ? -6.974 -6.454 2.808 1.00 93.06 125 VAL A N 1
ATOM 951 C CA . VAL A 1 125 ? -8.135 -5.663 3.235 1.00 93.06 125 VAL A CA 1
ATOM 952 C C . VAL A 1 125 ? -9.186 -6.597 3.805 1.00 93.06 125 VAL A C 1
ATOM 954 O O . VAL A 1 125 ? -9.565 -7.573 3.159 1.00 93.06 125 VAL A O 1
ATOM 957 N N . GLY A 1 126 ? -9.655 -6.304 5.013 1.00 86.38 126 GLY A N 1
ATOM 958 C CA . GLY A 1 126 ? -10.689 -7.104 5.653 1.00 86.38 126 GLY A CA 1
ATOM 959 C C . GLY A 1 126 ? -10.880 -6.769 7.130 1.00 86.38 126 GLY A C 1
ATOM 960 O O . GLY A 1 126 ? -10.076 -6.045 7.716 1.00 86.38 126 GLY A O 1
ATOM 961 N N . PRO A 1 127 ? -11.942 -7.293 7.763 1.00 80.69 127 PRO A N 1
ATOM 962 C CA . PRO A 1 127 ? -12.218 -7.055 9.183 1.00 80.69 127 PRO A CA 1
ATOM 963 C C . PRO A 1 127 ? -11.120 -7.598 10.116 1.00 80.69 127 PRO A C 1
ATOM 965 O O . PRO A 1 127 ? -10.908 -7.031 11.197 1.00 80.69 127 PRO A O 1
ATOM 968 N N . ASP A 1 128 ? -10.411 -8.633 9.656 1.00 84.38 128 ASP A N 1
ATOM 969 C CA . ASP A 1 128 ? -9.388 -9.387 10.387 1.00 84.38 128 ASP A CA 1
ATOM 970 C C . ASP A 1 128 ? -7.955 -9.079 9.931 1.00 84.38 128 ASP A C 1
ATOM 972 O O . ASP A 1 128 ? -7.033 -9.826 10.241 1.00 84.38 128 ASP A O 1
ATOM 976 N N . ALA A 1 129 ? -7.754 -7.991 9.186 1.00 79.00 129 ALA A N 1
ATOM 977 C CA . ALA A 1 129 ? -6.419 -7.532 8.825 1.00 79.00 129 ALA A CA 1
ATOM 978 C C . ALA A 1 129 ? -5.723 -6.934 10.071 1.00 79.00 129 ALA A C 1
ATOM 980 O O . ALA A 1 129 ? -5.910 -5.752 10.384 1.00 79.00 129 ALA A O 1
ATOM 981 N N . TRP A 1 130 ? -4.980 -7.779 10.796 1.00 66.50 130 TRP A N 1
ATOM 982 C CA . TRP A 1 130 ? -4.196 -7.487 12.005 1.00 66.50 130 TRP A CA 1
ATOM 983 C C . TRP A 1 130 ? -2.775 -8.033 11.881 1.00 66.50 130 TRP A C 1
ATOM 985 O O . TRP A 1 130 ? -2.611 -9.083 11.224 1.00 66.50 130 TRP A O 1
#